Protein AF-A0A960F0N1-F1 (afdb_monomer_lite)

Sequence (80 aa):
ALERMGFETVKAEGYGFQVEMTYRLVCHEGKIVEFPITFADRTEGESKLSGSIVSEALVLVAKLWISDFRGRHRRRAQGF

Secondary structure (DSSP, 8-state):
-TGGGTGGG----HHHHHHHHHHHHHHTT--------PPPPPSSS--S--HHHHHHHHHHHHHHHHHHHHHHHHHHHT--

Structure (mmCIF, N/CA/C/O backbone):
data_AF-A0A960F0N1-F1
#
_entry.id   AF-A0A960F0N1-F1
#
loop_
_atom_site.group_PDB
_atom_site.id
_atom_site.type_symbol
_atom_site.label_atom_id
_atom_site.label_alt_id
_atom_site.label_comp_id
_atom_site.label_asym_id
_atom_site.label_entity_id
_atom_site.label_seq_id
_atom_site.pdbx_PDB_ins_code
_atom_site.Cartn_x
_atom_site.Cartn_y
_atom_site.Cartn_z
_atom_site.occupancy
_atom_site.B_iso_or_equiv
_atom_site.auth_seq_id
_atom_site.auth_comp_id
_atom_site.auth_asym_id
_atom_site.auth_atom_id
_atom_site.pdbx_PDB_model_num
ATOM 1 N N . ALA A 1 1 ? 0.711 -13.178 -11.442 1.00 77.56 1 ALA A N 1
ATOM 2 C CA . ALA A 1 1 ? 0.769 -11.701 -11.312 1.00 77.56 1 ALA A CA 1
ATOM 3 C C . ALA A 1 1 ? 1.521 -11.292 -10.048 1.00 77.56 1 ALA A C 1
ATOM 5 O O . ALA A 1 1 ? 2.480 -10.547 -10.170 1.00 77.56 1 ALA A O 1
ATOM 6 N N . LEU A 1 2 ? 1.149 -11.840 -8.884 1.00 83.00 2 LEU A N 1
ATOM 7 C CA . LEU A 1 2 ? 1.788 -11.583 -7.585 1.00 83.00 2 LEU A CA 1
ATOM 8 C C . LEU A 1 2 ? 3.310 -11.814 -7.576 1.00 83.00 2 LEU A C 1
ATOM 10 O O . LEU A 1 2 ? 4.058 -10.944 -7.147 1.00 83.00 2 LEU A O 1
ATOM 14 N N . GLU A 1 3 ? 3.792 -12.929 -8.128 1.00 85.88 3 GLU A N 1
ATOM 15 C CA . GLU A 1 3 ? 5.238 -13.200 -8.218 1.00 85.88 3 GLU A CA 1
ATOM 16 C C . GLU A 1 3 ? 5.994 -12.130 -9.024 1.00 85.88 3 GLU A C 1
ATOM 18 O O . GLU A 1 3 ? 7.062 -11.683 -8.618 1.00 85.88 3 GLU A O 1
ATOM 23 N N . ARG A 1 4 ? 5.404 -11.635 -10.126 1.00 85.44 4 ARG A N 1
ATOM 24 C CA . ARG A 1 4 ? 6.023 -10.608 -10.987 1.00 85.44 4 ARG A CA 1
ATOM 25 C C . ARG A 1 4 ? 6.207 -9.269 -10.281 1.00 85.44 4 ARG A C 1
ATOM 27 O O . ARG A 1 4 ? 7.135 -8.546 -10.615 1.00 85.44 4 ARG A O 1
ATOM 34 N N . MET A 1 5 ? 5.336 -8.954 -9.326 1.00 85.69 5 MET A N 1
ATOM 35 C CA . MET A 1 5 ? 5.410 -7.737 -8.512 1.00 85.69 5 MET A CA 1
ATOM 36 C C . MET A 1 5 ? 6.220 -7.920 -7.214 1.00 85.69 5 MET A C 1
ATOM 38 O O . MET A 1 5 ? 6.284 -7.000 -6.392 1.00 85.69 5 MET A O 1
ATOM 42 N N . GLY A 1 6 ? 6.823 -9.102 -7.016 1.00 85.75 6 GLY A N 1
ATOM 43 C CA . GLY A 1 6 ? 7.669 -9.412 -5.865 1.00 85.75 6 GLY A CA 1
ATOM 44 C C . GLY A 1 6 ? 6.948 -9.223 -4.533 1.00 85.75 6 GLY A C 1
ATOM 45 O O . GLY A 1 6 ? 7.486 -8.554 -3.650 1.00 85.75 6 GLY A O 1
ATOM 46 N N . PHE A 1 7 ? 5.723 -9.749 -4.409 1.00 86.19 7 PHE A N 1
ATOM 47 C CA . PHE A 1 7 ? 4.847 -9.524 -3.249 1.00 86.19 7 PHE A CA 1
ATOM 48 C C . PHE A 1 7 ? 5.492 -9.891 -1.897 1.00 86.19 7 PHE A C 1
ATOM 50 O O . PHE A 1 7 ? 5.205 -9.246 -0.898 1.00 86.19 7 PHE A O 1
ATOM 57 N N . GLU A 1 8 ? 6.438 -10.831 -1.883 1.00 88.12 8 GLU A N 1
ATOM 58 C CA . GLU A 1 8 ? 7.225 -11.221 -0.698 1.00 88.12 8 GLU A CA 1
ATOM 59 C C . GLU A 1 8 ? 8.061 -10.075 -0.099 1.00 88.12 8 GLU A C 1
ATOM 61 O O . GLU A 1 8 ? 8.520 -10.139 1.035 1.00 88.12 8 GLU A O 1
ATOM 66 N N . THR A 1 9 ? 8.295 -9.007 -0.866 1.00 87.81 9 THR A N 1
ATOM 67 C CA . THR A 1 9 ? 9.096 -7.851 -0.431 1.00 87.81 9 THR A CA 1
ATOM 68 C C . THR A 1 9 ? 8.244 -6.663 0.010 1.00 87.81 9 THR A C 1
ATOM 70 O O . THR A 1 9 ? 8.770 -5.554 0.149 1.00 87.81 9 THR A O 1
ATOM 73 N N . VAL A 1 10 ? 6.933 -6.856 0.158 1.00 87.56 10 VAL A N 1
ATOM 74 C CA . VAL A 1 10 ? 6.004 -5.834 0.653 1.00 87.56 10 VAL A CA 1
ATOM 75 C C . VAL A 1 10 ? 6.308 -5.563 2.120 1.00 87.56 10 VAL A C 1
ATOM 77 O O . VAL A 1 10 ? 6.487 -6.488 2.907 1.00 87.56 10 VAL A O 1
ATOM 80 N N . LYS A 1 11 ? 6.425 -4.281 2.470 1.00 84.75 11 LYS A N 1
ATOM 81 C CA . LYS A 1 11 ? 6.820 -3.845 3.819 1.00 84.75 11 LYS A CA 1
ATOM 82 C C . LYS A 1 11 ? 5.713 -3.085 4.532 1.00 84.75 11 LYS A C 1
ATOM 84 O O . LYS A 1 11 ? 5.794 -2.909 5.742 1.00 84.75 11 LYS A O 1
ATOM 89 N N . ALA A 1 12 ? 4.733 -2.575 3.791 1.00 85.25 12 ALA A N 1
ATOM 90 C CA . ALA A 1 12 ? 3.621 -1.852 4.367 1.00 85.25 12 ALA A CA 1
ATOM 91 C C . ALA A 1 12 ? 2.642 -2.808 5.059 1.00 85.25 12 ALA A C 1
ATOM 93 O O . ALA A 1 12 ? 2.241 -3.826 4.497 1.00 85.25 12 ALA A O 1
ATOM 94 N N . GLU A 1 13 ? 2.225 -2.433 6.264 1.00 82.75 13 GLU A N 1
ATOM 95 C CA . GLU A 1 13 ? 1.221 -3.142 7.054 1.00 82.75 13 GLU A CA 1
ATOM 96 C C . GLU A 1 13 ? -0.122 -2.392 7.030 1.00 82.75 13 GLU A C 1
ATOM 98 O O . GLU A 1 13 ? -0.215 -1.234 6.604 1.00 82.75 13 GLU A O 1
ATOM 103 N N . GLY A 1 14 ? -1.194 -3.059 7.469 1.00 84.88 14 GLY A N 1
ATOM 104 C CA . GLY A 1 14 ? -2.521 -2.452 7.604 1.00 84.88 14 GLY A CA 1
ATOM 105 C C . GLY A 1 14 ? -3.036 -1.813 6.308 1.00 84.88 14 GLY A C 1
ATOM 106 O O . GLY A 1 14 ? -2.988 -2.416 5.240 1.00 84.88 14 GLY A O 1
ATOM 107 N N . TYR A 1 15 ? -3.527 -0.575 6.385 1.00 83.19 15 TYR A N 1
ATOM 108 C CA . TYR A 1 15 ? -4.044 0.149 5.213 1.00 83.19 15 TYR A CA 1
ATOM 109 C C . TYR A 1 15 ? -2.955 0.483 4.180 1.00 83.19 15 TYR A C 1
ATOM 111 O O . TYR A 1 15 ? -3.238 0.562 2.984 1.00 83.19 15 TYR A O 1
ATOM 119 N N . GLY A 1 16 ? -1.696 0.620 4.610 1.00 86.56 16 GLY A N 1
ATOM 120 C CA . GLY A 1 16 ? -0.569 0.849 3.705 1.00 86.56 16 GLY A CA 1
ATOM 121 C C . GLY A 1 16 ? -0.296 -0.345 2.787 1.00 86.56 16 GLY A C 1
ATOM 122 O O . GLY A 1 16 ? 0.123 -0.152 1.645 1.00 86.56 16 GLY A O 1
ATOM 123 N N . PHE A 1 17 ? -0.594 -1.568 3.243 1.00 90.44 17 PHE A N 1
ATOM 124 C CA . PHE A 1 17 ? -0.459 -2.787 2.441 1.00 90.44 17 PHE A CA 1
ATOM 125 C C . PHE A 1 17 ? -1.257 -2.694 1.138 1.00 90.44 17 PHE A C 1
ATOM 127 O O . PHE A 1 17 ? -0.731 -2.959 0.058 1.00 90.44 17 PHE A O 1
ATOM 134 N N . GLN A 1 18 ? -2.520 -2.259 1.219 1.00 89.94 18 GLN A N 1
ATOM 135 C CA . GLN A 1 18 ? -3.392 -2.146 0.047 1.00 89.94 18 GLN A CA 1
ATOM 136 C C . GLN A 1 18 ? -2.848 -1.124 -0.962 1.00 89.94 18 GLN A C 1
ATOM 138 O O . GLN A 1 18 ? -2.875 -1.378 -2.170 1.00 89.94 18 GLN A O 1
ATOM 143 N N . VAL A 1 19 ? -2.292 -0.009 -0.475 1.00 91.00 19 VAL A N 1
ATOM 144 C CA . VAL A 1 19 ? -1.649 1.019 -1.309 1.00 91.00 19 VAL A CA 1
ATOM 145 C C . VAL A 1 19 ? -0.426 0.448 -2.027 1.00 91.00 19 VAL A C 1
ATOM 147 O O . VAL A 1 19 ? -0.313 0.572 -3.247 1.00 91.00 19 VAL A O 1
ATOM 150 N N . GLU A 1 20 ? 0.478 -0.209 -1.293 1.00 91.38 20 GLU A N 1
ATOM 151 C CA . GLU A 1 20 ? 1.710 -0.767 -1.856 1.00 91.38 20 GLU A CA 1
ATOM 152 C C . GLU A 1 20 ? 1.424 -1.878 -2.877 1.00 91.38 20 GLU A C 1
ATOM 154 O O . GLU A 1 20 ? 2.005 -1.883 -3.965 1.00 91.38 20 GLU A O 1
ATOM 159 N N . MET A 1 21 ? 0.501 -2.789 -2.562 1.00 92.00 21 MET A N 1
ATOM 160 C CA . MET A 1 21 ? 0.109 -3.879 -3.456 1.00 92.00 21 MET A CA 1
ATOM 161 C C . MET A 1 21 ? -0.466 -3.357 -4.771 1.00 92.00 21 MET A C 1
ATOM 163 O O . MET A 1 21 ? -0.057 -3.798 -5.846 1.00 92.00 21 MET A O 1
ATOM 167 N N . THR A 1 22 ? -1.375 -2.384 -4.688 1.00 91.38 22 THR A N 1
ATOM 168 C CA . THR A 1 22 ? -2.007 -1.773 -5.862 1.00 91.38 22 THR A CA 1
ATOM 169 C C . THR A 1 22 ? -0.974 -1.040 -6.713 1.00 91.38 22 THR A C 1
ATOM 171 O O . THR A 1 22 ? -0.906 -1.258 -7.922 1.00 91.38 22 THR A O 1
ATOM 174 N N . TYR A 1 23 ? -0.109 -0.236 -6.088 1.00 90.44 23 TYR A N 1
ATOM 175 C CA . TYR A 1 23 ? 0.963 0.478 -6.781 1.00 90.44 23 TYR A CA 1
ATOM 176 C C . TYR A 1 23 ? 1.895 -0.480 -7.532 1.00 90.44 23 TYR A C 1
ATOM 178 O O . TYR A 1 23 ? 2.141 -0.305 -8.724 1.00 90.44 23 TYR A O 1
ATOM 186 N N . ARG A 1 24 ? 2.375 -1.533 -6.862 1.00 90.00 24 ARG A N 1
ATOM 187 C CA . ARG A 1 24 ? 3.253 -2.530 -7.485 1.00 90.00 24 ARG A CA 1
ATOM 188 C C . ARG A 1 24 ? 2.552 -3.245 -8.638 1.00 90.00 24 ARG A C 1
ATOM 190 O O . ARG A 1 24 ? 3.159 -3.435 -9.687 1.00 90.00 24 ARG A O 1
ATOM 197 N N . LEU A 1 25 ? 1.277 -3.598 -8.488 1.00 91.19 25 LEU A N 1
ATOM 198 C CA . LEU A 1 25 ? 0.513 -4.221 -9.564 1.00 91.19 25 LEU A CA 1
ATOM 199 C C . LEU A 1 25 ? 0.429 -3.305 -10.799 1.00 91.19 25 LEU A C 1
ATOM 201 O O . LEU A 1 25 ? 0.671 -3.776 -11.909 1.00 91.19 25 LEU A O 1
ATOM 205 N N . VAL A 1 26 ? 0.184 -2.003 -10.609 1.00 88.75 26 VAL A N 1
ATOM 206 C CA . VAL A 1 26 ? 0.178 -0.999 -11.692 1.00 88.75 26 VAL A CA 1
ATOM 207 C C . VAL A 1 26 ? 1.558 -0.857 -12.342 1.00 88.75 26 VAL A C 1
ATOM 209 O O . VAL A 1 26 ? 1.663 -0.860 -13.566 1.00 88.75 26 VAL A O 1
ATOM 212 N N . CYS A 1 27 ? 2.637 -0.793 -11.554 1.00 86.12 27 CYS A N 1
ATOM 213 C CA . CYS A 1 27 ? 4.007 -0.678 -12.073 1.00 86.12 27 CYS A CA 1
ATOM 214 C C . CYS A 1 27 ? 4.451 -1.860 -12.947 1.00 86.12 27 CYS A C 1
ATOM 216 O O . CYS A 1 27 ? 5.395 -1.710 -13.728 1.00 86.12 27 CYS A O 1
ATOM 218 N N . HIS A 1 28 ? 3.799 -3.014 -12.792 1.00 88.31 28 HIS A N 1
ATOM 219 C CA . HIS A 1 28 ? 4.030 -4.244 -13.548 1.00 88.31 28 HIS A CA 1
ATOM 220 C C . HIS A 1 28 ? 2.918 -4.524 -14.578 1.00 88.31 28 HIS A C 1
ATOM 222 O O . HIS A 1 28 ? 2.707 -5.681 -14.947 1.00 88.31 28 HIS A O 1
ATOM 228 N N . GLU A 1 29 ? 2.206 -3.480 -15.025 1.00 87.19 29 GLU A N 1
ATOM 229 C CA . GLU A 1 29 ? 1.176 -3.544 -16.078 1.00 87.19 29 GLU A CA 1
ATOM 230 C C . GLU A 1 29 ? 0.032 -4.522 -15.750 1.00 87.19 29 GLU A C 1
ATOM 232 O O . GLU A 1 29 ? -0.599 -5.129 -16.619 1.00 87.19 29 GLU A O 1
ATOM 237 N N . GLY A 1 30 ? -0.234 -4.707 -14.456 1.00 87.50 30 GLY A N 1
ATOM 238 C CA . GLY A 1 30 ? -1.338 -5.515 -13.970 1.00 87.50 30 GLY A CA 1
ATOM 239 C C . GLY A 1 30 ? -2.690 -4.853 -14.229 1.00 87.50 30 GLY A C 1
ATOM 240 O O . GLY A 1 30 ? -2.818 -3.632 -14.283 1.00 87.50 30 GLY A O 1
ATOM 241 N N . LYS A 1 31 ? -3.726 -5.684 -14.365 1.00 89.38 31 LYS A N 1
ATOM 242 C CA . LYS A 1 31 ? -5.113 -5.229 -14.499 1.00 89.38 31 LYS A CA 1
ATOM 243 C C . LYS A 1 31 ? -5.759 -5.141 -13.120 1.00 89.38 31 LYS A C 1
ATOM 245 O O . LYS A 1 31 ? -5.678 -6.099 -12.352 1.00 89.38 31 LYS A O 1
ATOM 250 N N . ILE A 1 32 ? -6.419 -4.021 -12.848 1.00 90.38 32 ILE A N 1
ATOM 251 C CA . ILE A 1 32 ? -7.237 -3.801 -11.653 1.00 90.38 32 ILE A CA 1
ATOM 252 C C . ILE A 1 32 ? -8.682 -3.639 -12.109 1.00 90.38 32 ILE A C 1
ATOM 254 O O . ILE A 1 32 ? -8.951 -2.963 -13.100 1.00 90.38 32 ILE A O 1
ATOM 258 N N . VAL A 1 33 ? -9.594 -4.289 -11.394 1.00 93.69 33 VAL A N 1
ATOM 259 C CA . VAL A 1 33 ? -11.038 -4.146 -11.573 1.00 93.69 33 VAL A CA 1
ATOM 260 C C . VAL A 1 33 ? -11.654 -3.813 -10.225 1.00 93.69 33 VAL A C 1
ATOM 262 O O . VAL A 1 33 ? -11.218 -4.328 -9.196 1.00 93.69 33 VAL A O 1
ATOM 265 N N . GLU A 1 34 ? -12.658 -2.950 -10.238 1.00 93.56 34 GLU A N 1
ATOM 266 C CA . GLU A 1 34 ? -13.371 -2.529 -9.040 1.00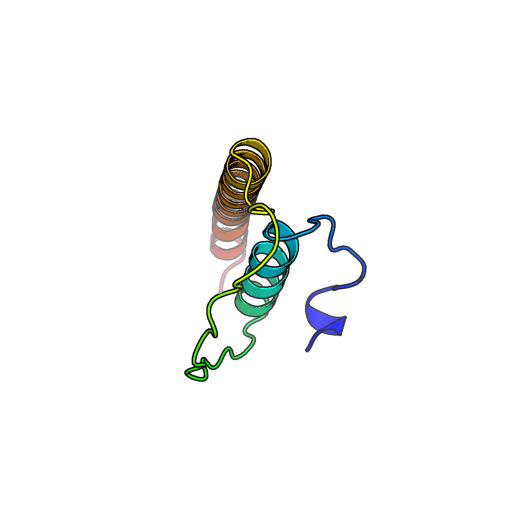 93.56 34 GLU A CA 1
ATOM 267 C C . GLU A 1 34 ? -14.763 -3.150 -9.055 1.00 93.56 34 GLU A C 1
ATOM 269 O O . GLU A 1 34 ? -15.488 -3.063 -10.047 1.00 93.56 34 GLU A O 1
ATOM 274 N N . PHE A 1 35 ? -15.126 -3.796 -7.951 1.00 94.56 35 PHE A N 1
ATOM 275 C CA . PHE A 1 35 ? -16.463 -4.335 -7.746 1.00 94.56 35 PHE A CA 1
ATOM 276 C C . PHE A 1 35 ? -17.160 -3.513 -6.664 1.00 94.56 35 PHE A C 1
ATOM 278 O O . PHE A 1 35 ? -16.573 -3.308 -5.598 1.00 94.56 35 PHE A O 1
ATOM 285 N N . PRO A 1 36 ? -18.396 -3.045 -6.900 1.00 92.75 36 PRO A N 1
ATOM 286 C CA . PRO A 1 36 ? -19.140 -2.331 -5.878 1.00 92.75 36 PRO A CA 1
ATOM 287 C C . PRO A 1 36 ? -19.467 -3.282 -4.723 1.00 92.75 36 PRO A C 1
ATOM 289 O O . PRO A 1 36 ? -19.973 -4.384 -4.939 1.00 92.75 36 PRO A O 1
ATOM 292 N N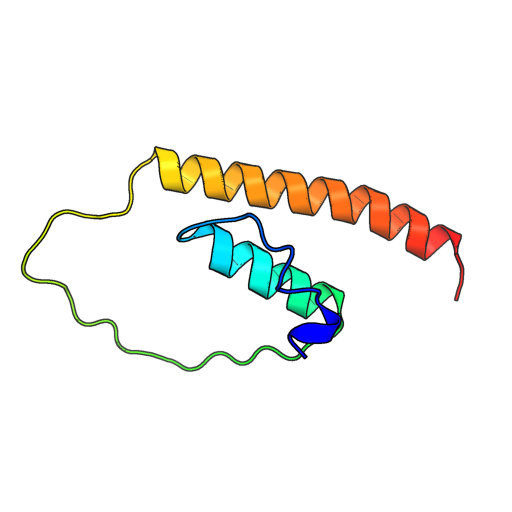 . ILE A 1 37 ? -19.197 -2.841 -3.496 1.00 90.62 37 ILE A N 1
ATOM 293 C CA . ILE A 1 37 ? -19.570 -3.554 -2.272 1.00 90.62 37 ILE A CA 1
ATOM 294 C C . ILE A 1 37 ? -20.386 -2.637 -1.367 1.00 90.62 37 ILE A C 1
ATOM 296 O O . ILE A 1 37 ? -20.112 -1.442 -1.257 1.00 90.62 37 ILE A O 1
ATOM 300 N N . THR A 1 38 ? -21.394 -3.202 -0.708 1.00 92.31 38 THR A N 1
ATOM 301 C CA . THR A 1 38 ? -22.139 -2.506 0.341 1.00 92.31 38 THR A CA 1
ATOM 302 C C . THR A 1 38 ? -21.420 -2.720 1.662 1.00 92.31 38 THR A C 1
ATOM 304 O O . THR A 1 38 ? -21.301 -3.850 2.137 1.00 92.31 38 THR A O 1
ATOM 307 N N . PHE A 1 39 ? -20.933 -1.637 2.256 1.00 87.25 39 PHE A N 1
ATOM 308 C CA . PHE A 1 39 ? -20.366 -1.681 3.596 1.00 87.25 39 PHE A CA 1
ATOM 309 C C . PHE A 1 39 ? -21.506 -1.706 4.613 1.00 87.25 39 PHE A C 1
ATOM 311 O O . PHE A 1 39 ? -22.327 -0.794 4.646 1.00 87.25 39 PHE A O 1
ATOM 318 N N . ALA A 1 40 ? -21.571 -2.763 5.420 1.00 87.69 40 ALA A N 1
ATOM 319 C CA . ALA A 1 40 ? -22.440 -2.782 6.587 1.00 87.69 40 ALA A CA 1
ATOM 320 C C . ALA A 1 40 ? -21.792 -1.954 7.702 1.00 87.69 40 ALA A C 1
ATOM 322 O O . ALA A 1 40 ? -20.603 -2.136 7.992 1.00 87.69 40 ALA A O 1
ATOM 323 N N . ASP A 1 41 ? -22.568 -1.073 8.332 1.00 83.19 41 ASP A N 1
ATOM 324 C CA . ASP A 1 41 ? -22.093 -0.335 9.496 1.00 83.19 41 ASP A CA 1
ATOM 325 C C . ASP A 1 41 ? -21.786 -1.302 10.638 1.00 83.19 41 ASP A C 1
ATOM 327 O O . ASP A 1 41 ? -22.566 -2.200 10.971 1.00 83.19 41 ASP A O 1
ATOM 331 N N . ARG A 1 42 ? -20.616 -1.117 11.249 1.00 81.31 42 ARG A N 1
ATOM 332 C CA . ARG A 1 42 ? -20.293 -1.790 12.503 1.00 81.31 42 ARG A CA 1
ATOM 333 C C . ARG A 1 42 ? -21.071 -1.107 13.621 1.00 81.31 42 ARG A C 1
ATOM 335 O O . ARG A 1 42 ? -20.914 0.089 13.830 1.00 81.31 42 ARG A O 1
ATOM 342 N N . THR A 1 43 ? -21.875 -1.875 14.347 1.00 77.88 43 THR A N 1
ATOM 343 C CA . THR A 1 43 ? -22.663 -1.383 15.489 1.00 77.88 43 THR A CA 1
ATOM 344 C C . THR A 1 43 ? -21.895 -1.430 16.809 1.00 77.88 43 THR A C 1
ATOM 346 O O . THR A 1 43 ? -22.297 -0.784 17.769 1.00 77.88 43 THR A O 1
ATOM 349 N N . GLU A 1 44 ? -20.789 -2.178 16.865 1.00 76.00 44 GLU A N 1
ATOM 350 C CA . GLU A 1 44 ? -19.958 -2.341 18.059 1.00 76.00 44 GLU A CA 1
ATOM 351 C C . GLU A 1 44 ? -18.462 -2.218 17.728 1.00 76.00 44 GLU A C 1
ATOM 353 O O . GLU A 1 44 ? -17.978 -2.753 16.722 1.00 76.00 44 GLU A O 1
ATOM 358 N N . GLY A 1 45 ? -17.728 -1.545 18.619 1.00 71.75 45 GLY A N 1
ATOM 359 C CA . GLY A 1 45 ? -16.277 -1.366 18.559 1.00 71.75 45 GLY A CA 1
ATOM 360 C C . GLY A 1 45 ? -15.824 0.047 18.173 1.00 71.75 45 GLY A C 1
ATOM 361 O O . GLY A 1 45 ? -16.518 0.785 17.482 1.00 71.75 45 GLY A O 1
ATOM 362 N N . GLU A 1 46 ? -14.622 0.407 18.622 1.00 73.81 46 GLU A N 1
ATOM 363 C CA . GLU A 1 46 ? -13.951 1.671 18.299 1.00 73.81 46 GLU A CA 1
ATOM 364 C C . GLU A 1 46 ? -13.315 1.640 16.900 1.00 73.81 46 GLU A C 1
ATOM 366 O O . GLU A 1 46 ? -12.896 0.588 16.393 1.00 73.81 46 GLU A O 1
ATOM 371 N N . SER A 1 47 ? -13.201 2.815 16.276 1.00 75.38 47 SER A N 1
ATOM 372 C CA . SER A 1 47 ? -12.528 2.966 14.986 1.00 75.38 47 SER A CA 1
ATOM 373 C C . SER A 1 47 ? -11.067 2.521 15.078 1.00 75.38 47 SER A C 1
ATOM 375 O O . SER A 1 47 ? -10.288 3.024 15.884 1.00 75.38 47 SER A O 1
ATOM 377 N N . LYS A 1 48 ? -10.661 1.612 14.184 1.00 77.62 48 LYS A N 1
ATOM 378 C CA . LYS A 1 48 ? -9.249 1.225 14.006 1.00 77.62 48 LYS A CA 1
ATOM 379 C C . LYS A 1 48 ? -8.456 2.243 13.181 1.00 77.62 48 LYS A C 1
ATOM 381 O O . LYS A 1 48 ? -7.267 2.042 12.966 1.00 77.62 48 LYS A O 1
ATOM 386 N N . LEU A 1 49 ? -9.102 3.298 12.680 1.00 80.88 49 LEU A N 1
ATOM 387 C CA . LEU A 1 49 ? -8.457 4.377 11.936 1.00 80.88 49 LEU A CA 1
ATOM 388 C C . LEU A 1 49 ? -7.993 5.451 12.917 1.00 80.88 49 LEU A C 1
ATOM 390 O O . LEU A 1 49 ? -8.778 6.288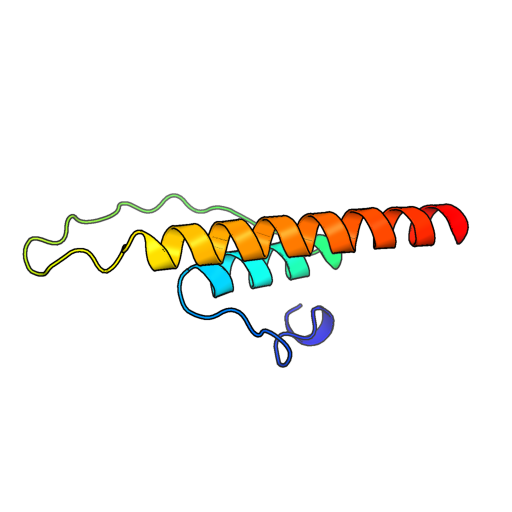 13.355 1.00 80.88 49 LEU A O 1
ATOM 394 N N . SER A 1 50 ? -6.706 5.425 13.251 1.00 84.75 50 SER A N 1
ATOM 395 C CA . SER A 1 50 ? -6.055 6.487 14.015 1.00 84.75 50 SER A CA 1
ATOM 396 C C . SER A 1 50 ? -5.359 7.480 13.080 1.00 84.75 50 SER A C 1
ATOM 398 O O . SER A 1 50 ? -4.975 7.139 11.959 1.00 84.75 50 SER A O 1
ATOM 400 N N . GLY A 1 51 ? -5.128 8.707 13.554 1.00 85.44 51 GLY A N 1
ATOM 401 C CA . GLY A 1 51 ? -4.364 9.707 12.796 1.00 85.44 51 GLY A CA 1
ATOM 402 C C . GLY A 1 51 ? -2.937 9.258 12.444 1.00 85.44 51 GLY A C 1
ATOM 403 O O . GLY A 1 51 ? -2.417 9.668 11.409 1.00 85.44 51 GLY A O 1
ATOM 404 N N . SER A 1 52 ? -2.332 8.372 13.249 1.00 85.88 52 SER A N 1
ATOM 405 C CA . SER A 1 52 ? -1.012 7.780 12.962 1.00 85.88 52 SER A CA 1
ATOM 406 C C . SER A 1 52 ? -1.044 6.881 11.728 1.00 85.88 52 SER A C 1
ATOM 408 O O . SER A 1 52 ? -0.187 6.977 10.861 1.00 85.88 52 SER A O 1
ATOM 410 N N . ILE A 1 53 ? -2.080 6.050 11.597 1.00 85.19 53 ILE A N 1
ATOM 411 C CA . ILE A 1 53 ? -2.231 5.159 10.438 1.00 85.19 53 ILE A CA 1
ATOM 412 C C . ILE A 1 53 ? -2.422 5.979 9.157 1.00 85.19 53 ILE A C 1
ATOM 414 O O . ILE A 1 53 ? -1.870 5.651 8.106 1.00 85.19 53 ILE A O 1
ATOM 418 N N . VAL A 1 54 ? -3.182 7.076 9.243 1.00 86.50 54 VAL A N 1
ATOM 419 C CA . VAL A 1 54 ? -3.378 7.989 8.110 1.00 86.50 54 VAL A CA 1
ATOM 420 C C . VAL A 1 54 ? -2.059 8.658 7.717 1.00 86.50 54 VAL A C 1
ATOM 422 O O . VAL A 1 54 ? -1.725 8.702 6.532 1.00 86.50 54 VAL A O 1
ATOM 425 N N . SER A 1 55 ? -1.284 9.157 8.682 1.00 88.50 55 SER A N 1
ATOM 426 C CA . SER A 1 55 ? -0.008 9.816 8.391 1.00 88.50 55 SER A CA 1
ATOM 427 C C . SER A 1 55 ? 1.034 8.846 7.821 1.00 88.50 55 SER A C 1
ATOM 429 O O . SER A 1 55 ? 1.730 9.197 6.868 1.00 88.50 55 SER A O 1
ATOM 431 N N . GLU A 1 56 ? 1.093 7.606 8.310 1.00 88.31 56 GLU A N 1
ATOM 432 C CA . GLU A 1 56 ? 1.946 6.545 7.762 1.00 88.31 56 GLU A CA 1
ATOM 433 C C . GLU A 1 56 ? 1.611 6.236 6.300 1.00 88.31 56 GLU A C 1
ATOM 435 O O . GLU A 1 56 ? 2.511 6.181 5.454 1.00 88.31 56 GLU A O 1
ATOM 440 N N . ALA A 1 57 ? 0.320 6.101 5.978 1.00 88.19 57 ALA A N 1
ATOM 441 C CA . ALA A 1 57 ? -0.131 5.880 4.609 1.00 88.19 57 ALA A CA 1
ATOM 442 C C . ALA A 1 57 ? 0.245 7.057 3.690 1.00 88.19 57 ALA A C 1
ATOM 444 O O . ALA A 1 57 ? 0.739 6.840 2.582 1.00 88.19 57 ALA A O 1
ATOM 445 N N . LEU A 1 58 ? 0.097 8.303 4.154 1.00 90.50 58 LEU A N 1
ATOM 446 C CA . LEU A 1 58 ? 0.508 9.491 3.396 1.00 90.50 58 LEU A CA 1
ATOM 447 C C . LEU A 1 58 ? 2.019 9.512 3.128 1.00 90.50 58 LEU A C 1
ATOM 449 O O . LEU A 1 58 ? 2.452 9.781 2.005 1.00 90.50 58 LEU A O 1
ATOM 453 N N . VAL A 1 59 ? 2.833 9.182 4.134 1.00 91.62 59 VAL A N 1
ATOM 454 C CA . VAL A 1 59 ? 4.293 9.091 3.990 1.00 91.62 59 VAL A CA 1
ATOM 455 C C . VAL A 1 59 ? 4.679 7.989 3.004 1.00 91.62 59 VAL A C 1
ATOM 457 O O . VAL A 1 59 ? 5.584 8.186 2.190 1.00 91.62 59 VAL A O 1
ATOM 460 N N . LEU A 1 60 ? 4.003 6.838 3.044 1.00 90.44 60 LEU A N 1
ATOM 461 C CA . LEU A 1 60 ? 4.215 5.753 2.089 1.00 90.44 60 LEU A CA 1
ATOM 462 C C . LEU A 1 60 ? 3.935 6.218 0.655 1.00 90.44 60 LEU A C 1
ATOM 464 O O . LEU A 1 60 ? 4.791 6.047 -0.212 1.00 90.44 60 LEU A O 1
ATOM 468 N N . VAL A 1 61 ? 2.792 6.866 0.412 1.00 90.06 61 VAL A N 1
ATOM 469 C CA . VAL A 1 61 ? 2.435 7.406 -0.911 1.00 90.06 61 VAL A CA 1
ATOM 470 C C . VAL A 1 61 ? 3.484 8.408 -1.399 1.00 90.06 61 VAL A C 1
ATOM 472 O O . VAL A 1 61 ? 3.944 8.308 -2.537 1.00 90.06 61 VAL A O 1
ATOM 475 N N . ALA A 1 62 ? 3.930 9.326 -0.537 1.00 92.06 62 ALA A N 1
ATOM 476 C CA . ALA A 1 62 ? 4.975 10.288 -0.881 1.00 92.06 62 ALA A CA 1
ATOM 477 C C . ALA A 1 62 ? 6.299 9.594 -1.255 1.00 92.06 62 ALA A C 1
ATOM 479 O O . ALA A 1 62 ? 6.919 9.938 -2.262 1.00 92.06 62 ALA A O 1
ATOM 480 N N . LYS A 1 63 ? 6.721 8.573 -0.496 1.00 89.56 63 LYS A N 1
ATOM 481 C CA . LYS A 1 63 ? 7.922 7.776 -0.806 1.00 89.56 63 LYS A CA 1
ATOM 482 C C . LYS A 1 63 ? 7.806 7.059 -2.152 1.00 89.56 63 LYS A C 1
ATOM 484 O O . LYS A 1 63 ? 8.757 7.100 -2.936 1.00 89.56 63 LYS A O 1
ATOM 489 N N . LEU A 1 64 ? 6.663 6.426 -2.427 1.00 88.12 64 LEU A N 1
ATOM 490 C CA . LEU A 1 64 ? 6.406 5.743 -3.699 1.00 88.12 64 LEU A CA 1
ATOM 491 C C . LEU A 1 64 ? 6.450 6.734 -4.867 1.00 88.12 64 LEU A C 1
ATOM 493 O O . LEU A 1 64 ? 7.129 6.473 -5.857 1.00 88.12 64 LEU A O 1
ATOM 497 N N . TRP A 1 65 ? 5.837 7.911 -4.717 1.00 88.44 65 TRP A N 1
ATOM 498 C CA . TRP A 1 65 ? 5.867 8.967 -5.730 1.00 88.44 65 TRP A CA 1
ATOM 499 C C . TRP A 1 65 ? 7.286 9.480 -6.020 1.00 88.44 65 TRP A C 1
ATOM 501 O O . TRP A 1 65 ? 7.658 9.616 -7.185 1.00 88.44 65 TRP A O 1
ATOM 511 N N . ILE A 1 66 ? 8.110 9.711 -4.990 1.00 88.44 66 ILE A N 1
ATOM 512 C CA . ILE A 1 66 ? 9.515 10.131 -5.166 1.00 88.44 66 ILE A CA 1
ATOM 513 C C . ILE A 1 66 ? 10.324 9.037 -5.878 1.00 88.44 66 ILE A C 1
ATOM 515 O O . ILE A 1 66 ? 11.130 9.332 -6.766 1.00 88.44 66 ILE A O 1
ATOM 519 N N . SER A 1 67 ? 10.120 7.774 -5.492 1.00 85.12 67 SER A N 1
ATOM 520 C CA . SER A 1 67 ? 10.770 6.621 -6.122 1.00 85.12 67 SER A CA 1
ATOM 521 C C . SER A 1 67 ? 10.397 6.515 -7.602 1.00 85.12 67 SER A C 1
ATOM 523 O O . SER A 1 67 ? 11.280 6.391 -8.452 1.00 85.12 67 SER A O 1
ATOM 525 N N . ASP A 1 68 ? 9.112 6.665 -7.930 1.00 82.00 68 ASP A N 1
ATOM 526 C CA . ASP A 1 68 ? 8.633 6.640 -9.310 1.00 82.00 68 ASP A CA 1
ATOM 527 C C . ASP A 1 68 ? 9.118 7.851 -10.110 1.00 82.00 68 ASP A C 1
ATOM 529 O O . ASP A 1 68 ? 9.504 7.723 -11.265 1.00 82.00 68 ASP A O 1
ATOM 533 N N . PHE A 1 69 ? 9.189 9.040 -9.509 1.00 75.94 69 PHE A N 1
ATOM 534 C CA . PHE A 1 69 ? 9.753 10.216 -10.172 1.00 75.94 69 PHE A CA 1
ATOM 535 C C . PHE A 1 69 ? 11.214 9.985 -10.591 1.00 75.94 69 PHE A C 1
ATOM 537 O O . PHE A 1 69 ? 11.592 10.285 -11.725 1.00 75.94 69 PHE A O 1
ATOM 544 N N . ARG A 1 70 ? 12.016 9.356 -9.723 1.00 65.44 70 ARG A N 1
ATOM 545 C CA . ARG A 1 70 ? 13.400 8.955 -10.027 1.00 65.44 70 ARG A CA 1
ATOM 546 C C . ARG A 1 70 ? 13.472 7.799 -11.035 1.00 65.44 70 ARG A C 1
ATOM 548 O O . ARG A 1 70 ? 14.343 7.794 -11.904 1.00 65.44 70 ARG A O 1
ATOM 555 N N . GLY A 1 71 ? 12.550 6.840 -10.955 1.00 63.97 71 GLY A N 1
ATOM 556 C CA . GLY A 1 71 ? 12.469 5.672 -11.838 1.00 63.97 71 GLY A CA 1
ATOM 557 C C . GLY A 1 71 ? 11.997 5.999 -13.258 1.00 63.97 71 GLY A C 1
ATOM 558 O O . GLY A 1 71 ? 12.596 5.529 -14.224 1.00 63.97 71 GLY A O 1
ATOM 559 N N . ARG A 1 72 ? 10.990 6.865 -13.414 1.00 58.38 72 ARG A N 1
ATOM 560 C CA . ARG A 1 72 ? 10.501 7.374 -14.708 1.00 58.38 72 ARG A CA 1
ATOM 561 C C . ARG A 1 72 ? 11.570 8.172 -15.446 1.00 58.38 72 ARG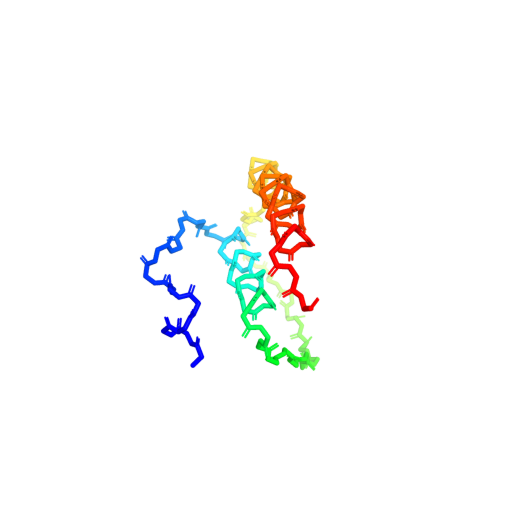 A C 1
ATOM 563 O O . ARG A 1 72 ? 11.663 8.061 -16.665 1.00 58.38 72 ARG A O 1
ATOM 570 N N . HIS A 1 73 ? 12.420 8.906 -14.724 1.00 55.28 73 HIS A N 1
ATOM 571 C CA . HIS A 1 73 ? 13.577 9.589 -15.311 1.00 55.28 73 HIS A CA 1
ATOM 572 C C . HIS A 1 73 ? 14.601 8.599 -15.894 1.00 55.28 73 HIS A C 1
ATOM 574 O O . HIS A 1 73 ? 15.207 8.866 -16.928 1.00 55.28 73 HIS A O 1
ATOM 580 N N . ARG A 1 74 ? 14.751 7.424 -15.270 1.00 50.84 74 ARG A N 1
ATOM 581 C CA . ARG A 1 74 ? 15.646 6.348 -15.716 1.00 50.84 74 ARG A CA 1
ATOM 582 C C . ARG A 1 74 ? 15.044 5.494 -16.839 1.00 50.84 74 ARG A C 1
ATOM 584 O O . ARG A 1 74 ? 15.772 5.137 -17.755 1.00 50.84 74 ARG A O 1
ATOM 591 N N . ARG A 1 75 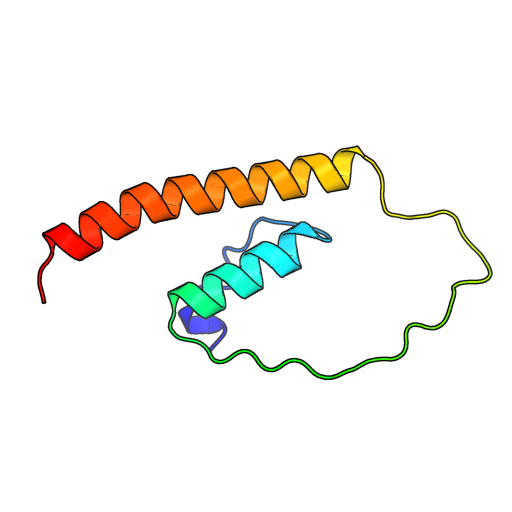? 13.726 5.245 -16.830 1.00 53.53 75 ARG A N 1
ATOM 592 C CA . ARG A 1 75 ? 12.996 4.576 -17.929 1.00 53.53 75 ARG A CA 1
ATOM 593 C C . ARG A 1 75 ? 12.931 5.442 -19.196 1.00 53.53 75 ARG A C 1
ATOM 595 O O . ARG A 1 75 ? 13.085 4.912 -20.284 1.00 53.53 75 ARG A O 1
ATOM 602 N N . ARG A 1 76 ? 12.796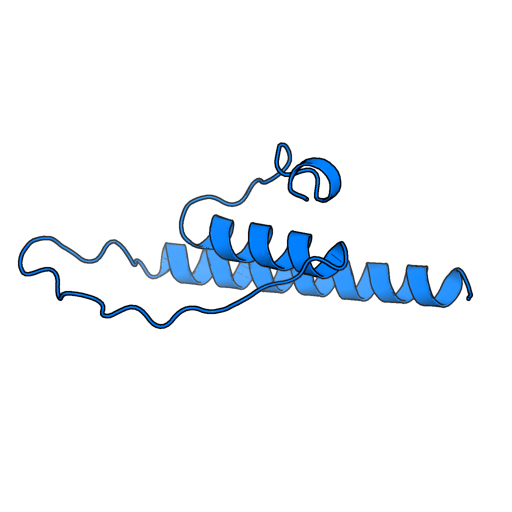 6.772 -19.065 1.00 49.81 76 ARG A N 1
ATOM 603 C CA . ARG A 1 76 ? 12.928 7.723 -20.192 1.00 49.81 76 ARG A CA 1
ATOM 604 C C . ARG A 1 76 ? 14.354 7.816 -20.744 1.00 49.81 76 ARG A C 1
ATOM 606 O O . ARG A 1 76 ? 14.513 8.010 -21.939 1.00 49.81 76 ARG A O 1
ATOM 613 N N . ALA A 1 77 ? 15.377 7.673 -19.899 1.00 48.53 77 ALA A N 1
ATOM 614 C CA . ALA A 1 77 ? 16.778 7.678 -20.332 1.00 48.53 77 ALA A CA 1
ATOM 615 C C . ALA A 1 77 ? 17.227 6.359 -20.993 1.00 48.53 77 ALA A C 1
ATOM 617 O O . ALA A 1 77 ? 18.231 6.350 -21.696 1.00 48.53 77 ALA A O 1
ATOM 618 N N . GLN A 1 78 ? 16.504 5.256 -20.769 1.00 43.19 78 GLN A N 1
ATOM 619 C CA . GLN A 1 78 ? 16.805 3.928 -21.318 1.00 43.19 78 GLN A CA 1
ATOM 620 C C . GLN A 1 78 ? 15.986 3.562 -22.563 1.00 43.19 78 GLN A C 1
ATOM 622 O O . GLN A 1 78 ? 15.944 2.384 -22.881 1.00 43.19 78 GLN A O 1
ATOM 627 N N . GLY A 1 79 ? 15.387 4.547 -23.246 1.00 42.81 79 GLY A N 1
ATOM 628 C CA . GLY A 1 79 ? 14.944 4.456 -24.644 1.00 42.81 79 GLY A CA 1
ATOM 629 C C . GLY A 1 79 ? 14.108 3.229 -25.029 1.00 42.81 79 GLY A C 1
ATOM 630 O O . GLY A 1 79 ? 14.630 2.136 -25.228 1.00 42.81 79 GLY A O 1
ATOM 631 N N . PHE A 1 80 ? 12.817 3.458 -25.265 1.00 42.03 80 PHE A N 1
ATOM 632 C CA . PHE A 1 80 ? 12.260 2.911 -26.504 1.00 42.03 80 PHE A CA 1
ATOM 633 C C . PHE A 1 80 ? 12.956 3.576 -27.694 1.00 42.03 80 PHE A C 1
ATOM 635 O O . PHE A 1 80 ? 13.258 4.789 -27.569 1.00 42.03 80 PHE A O 1
#

Radius of gyration: 16.18 Å; chains: 1; bounding box: 40×24×45 Å

Foldseek 3Di:
DCVQLVVVPQDDDDPLSVVSSVLSCVVSVHDDDDDDDDDDDDPDDDDPDDPVSVVVSVVSVVVSVVVVVVVVVVVVVVDD

pLDDT: mean 81.81, std 13.03, range [42.03, 94.56]